Protein AF-A0A938L020-F1 (afdb_monomer_lite)

Foldseek 3Di:
DPPDQKDFQDDPNDTQDMGGLQVLQ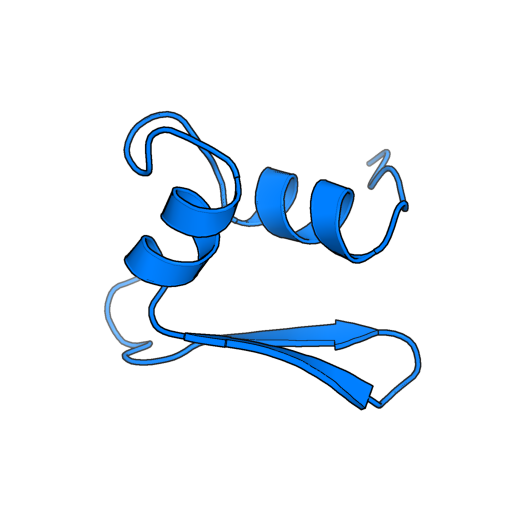VVPDHSVPGDVQNSNCVRHVDPPDD

Radius of gyration: 10.78 Å; chains: 1; bounding box: 23×26×24 Å

Structure (mmCIF, N/CA/C/O backbone):
data_AF-A0A938L020-F1
#
_entry.id   AF-A0A938L020-F1
#
loop_
_atom_site.group_PDB
_atom_site.id
_atom_site.type_symbol
_atom_site.label_atom_id
_atom_site.label_alt_id
_atom_site.label_comp_id
_atom_site.label_asym_id
_atom_site.label_entity_id
_atom_site.label_seq_id
_atom_site.pdbx_PDB_ins_code
_atom_site.Cartn_x
_atom_site.Cartn_y
_atom_site.Cartn_z
_atom_site.occupancy
_atom_site.B_iso_or_equiv
_atom_site.auth_seq_id
_atom_site.auth_comp_id
_atom_site.auth_asym_id
_atom_site.auth_atom_id
_atom_site.pdbx_PDB_model_num
ATOM 1 N N . ASP A 1 1 ? 9.558 -16.108 0.406 1.00 50.25 1 ASP A N 1
ATOM 2 C CA . ASP A 1 1 ? 8.784 -14.851 0.207 1.00 50.25 1 ASP A CA 1
ATOM 3 C C . ASP A 1 1 ? 7.915 -14.806 -1.062 1.00 50.25 1 ASP A C 1
ATOM 5 O O . ASP A 1 1 ? 7.746 -13.750 -1.657 1.00 50.25 1 ASP A O 1
ATOM 9 N N . ARG A 1 2 ? 7.322 -15.928 -1.507 1.00 50.81 2 ARG A N 1
ATOM 10 C CA . ARG A 1 2 ? 6.579 -16.012 -2.791 1.00 50.81 2 ARG A CA 1
ATOM 11 C C . ARG A 1 2 ? 5.143 -16.546 -2.668 1.00 50.81 2 ARG A C 1
ATOM 13 O O . ARG A 1 2 ? 4.570 -17.003 -3.649 1.00 50.81 2 ARG A O 1
ATOM 20 N N . LEU A 1 3 ? 4.566 -16.522 -1.465 1.00 60.66 3 LEU A N 1
ATOM 21 C CA . LEU A 1 3 ? 3.245 -17.116 -1.198 1.00 60.66 3 LEU A CA 1
ATOM 22 C C . LEU A 1 3 ? 2.086 -16.106 -1.190 1.00 60.66 3 LEU A C 1
ATOM 24 O O . LEU A 1 3 ? 0.933 -16.505 -1.344 1.00 60.66 3 LEU A O 1
ATOM 28 N N . CYS A 1 4 ? 2.359 -14.805 -1.078 1.00 69.38 4 CYS A N 1
ATOM 29 C CA . CYS A 1 4 ? 1.304 -13.794 -1.042 1.00 69.38 4 CYS A CA 1
ATOM 30 C C . CYS A 1 4 ? 0.915 -13.360 -2.458 1.00 69.38 4 CYS A C 1
ATOM 32 O O . CYS A 1 4 ? 1.641 -12.620 -3.118 1.00 69.38 4 CYS A O 1
ATOM 34 N N . ARG A 1 5 ? -0.263 -13.794 -2.919 1.00 79.62 5 ARG A N 1
ATOM 35 C CA . ARG A 1 5 ? -0.851 -13.317 -4.186 1.00 79.62 5 ARG A CA 1
ATOM 36 C C . ARG A 1 5 ? -1.417 -11.900 -4.068 1.00 79.62 5 ARG A C 1
ATOM 38 O O . ARG A 1 5 ? -1.490 -11.187 -5.063 1.00 79.62 5 ARG A O 1
ATOM 45 N N . ARG A 1 6 ? -1.825 -11.503 -2.860 1.00 88.00 6 ARG A N 1
ATOM 46 C CA . ARG A 1 6 ? -2.411 -10.198 -2.535 1.00 88.00 6 ARG A CA 1
ATOM 47 C C . ARG A 1 6 ? -1.987 -9.777 -1.132 1.00 88.00 6 ARG A C 1
ATOM 49 O O . ARG A 1 6 ? -1.832 -10.622 -0.255 1.00 88.00 6 ARG A O 1
ATOM 56 N N . LEU A 1 7 ? -1.818 -8.478 -0.953 1.00 91.06 7 LEU A N 1
ATOM 57 C CA . LEU A 1 7 ? -1.483 -7.796 0.287 1.00 91.06 7 LEU A CA 1
ATOM 58 C C . LEU A 1 7 ? -2.500 -6.679 0.522 1.00 91.06 7 LEU A C 1
ATOM 60 O O . LEU A 1 7 ? -3.060 -6.129 -0.429 1.00 91.06 7 LEU A O 1
ATOM 64 N N . ALA A 1 8 ? -2.717 -6.340 1.788 1.00 92.88 8 ALA A N 1
ATOM 65 C CA . ALA A 1 8 ? -3.524 -5.204 2.200 1.00 92.88 8 ALA A CA 1
ATOM 66 C C . ALA A 1 8 ? -2.707 -4.322 3.147 1.00 92.88 8 ALA A C 1
ATOM 68 O O . ALA A 1 8 ? -2.035 -4.830 4.043 1.00 92.88 8 ALA A O 1
ATOM 69 N N . VAL A 1 9 ? -2.777 -3.010 2.940 1.00 91.81 9 VAL A N 1
ATOM 70 C CA . VAL A 1 9 ? -2.237 -2.006 3.857 1.00 91.81 9 VAL A CA 1
ATOM 71 C C . VAL A 1 9 ? -3.371 -1.581 4.778 1.00 91.81 9 VAL A C 1
ATOM 73 O O . VAL A 1 9 ? -4.432 -1.145 4.316 1.00 91.81 9 VAL A O 1
ATOM 76 N N . LEU A 1 10 ? -3.145 -1.758 6.076 1.00 91.75 10 LEU A N 1
ATOM 77 C CA . LEU A 1 10 ? -4.085 -1.455 7.147 1.00 91.75 10 LEU A CA 1
ATOM 78 C C . LEU A 1 10 ? -3.609 -0.214 7.905 1.00 91.75 10 LEU A C 1
ATOM 80 O O . LEU A 1 10 ? -2.444 -0.141 8.287 1.00 91.75 10 LEU A O 1
ATOM 84 N N . ASP A 1 11 ? -4.522 0.713 8.172 1.00 89.12 11 ASP A N 1
ATOM 85 C CA . ASP A 1 11 ? -4.302 1.857 9.056 1.00 89.12 11 ASP A CA 1
ATOM 86 C C . ASP A 1 11 ? -5.532 2.053 9.946 1.00 89.12 11 ASP A C 1
ATOM 88 O O . ASP A 1 11 ? -6.671 1.961 9.485 1.00 89.12 11 ASP A O 1
ATOM 92 N N . HIS A 1 12 ? -5.312 2.232 11.250 1.00 90.44 12 HIS A N 1
ATOM 93 C CA . HIS A 1 12 ? -6.377 2.349 12.257 1.00 90.44 12 HIS A CA 1
ATOM 94 C C . HIS A 1 12 ? -7.490 1.280 12.153 1.00 90.44 12 HIS A C 1
ATOM 96 O O . HIS A 1 12 ? -8.678 1.568 12.294 1.00 90.44 12 HIS A O 1
ATOM 102 N N . GLY A 1 13 ? -7.108 0.026 11.886 1.00 92.75 13 GLY A N 1
ATOM 103 C CA . GLY A 1 13 ? -8.049 -1.095 11.762 1.00 92.75 13 GLY A CA 1
ATOM 104 C C . GLY A 1 13 ? -8.871 -1.098 10.468 1.00 92.75 13 GLY A C 1
ATOM 105 O O . GLY A 1 13 ? -9.820 -1.870 10.351 1.00 92.75 13 GLY A O 1
ATOM 106 N N . ARG A 1 14 ? -8.526 -0.255 9.488 1.00 93.75 14 ARG A N 1
ATOM 107 C CA . ARG A 1 14 ? -9.196 -0.167 8.186 1.00 93.75 14 ARG A CA 1
ATOM 108 C C . ARG A 1 14 ? -8.223 -0.473 7.058 1.00 93.75 14 ARG A C 1
ATOM 110 O O . ARG A 1 14 ? -7.075 -0.044 7.082 1.00 93.75 14 ARG A O 1
ATOM 117 N N . VAL A 1 15 ? -8.689 -1.195 6.042 1.00 94.31 15 VAL A N 1
ATOM 118 C CA . VAL A 1 15 ? -7.915 -1.410 4.813 1.00 94.31 15 VAL A CA 1
ATOM 119 C C . VAL A 1 15 ? -7.964 -0.133 3.980 1.00 94.31 15 VAL A C 1
ATOM 121 O O . VAL A 1 15 ? -9.037 0.269 3.535 1.00 94.31 15 VAL A O 1
ATOM 124 N N . ILE A 1 16 ? -6.807 0.483 3.745 1.00 93.88 16 ILE A N 1
ATOM 125 C CA . ILE A 1 16 ? -6.683 1.714 2.943 1.00 93.88 16 ILE A CA 1
ATOM 126 C C . ILE A 1 16 ? -6.205 1.435 1.508 1.00 93.88 16 ILE A C 1
ATOM 128 O O . ILE A 1 16 ? -6.432 2.221 0.579 1.00 93.88 16 ILE A O 1
ATOM 132 N N . ARG A 1 17 ? -5.566 0.279 1.291 1.00 95.31 17 ARG A N 1
ATOM 133 C CA . ARG A 1 17 ? -5.130 -0.196 -0.028 1.00 95.31 17 ARG A CA 1
ATOM 134 C C . ARG A 1 17 ? -5.016 -1.717 -0.034 1.00 95.31 17 ARG A C 1
ATOM 136 O O . ARG A 1 17 ? -4.668 -2.310 0.980 1.00 95.31 17 ARG A O 1
ATOM 143 N N . GLN A 1 18 ? -5.264 -2.348 -1.177 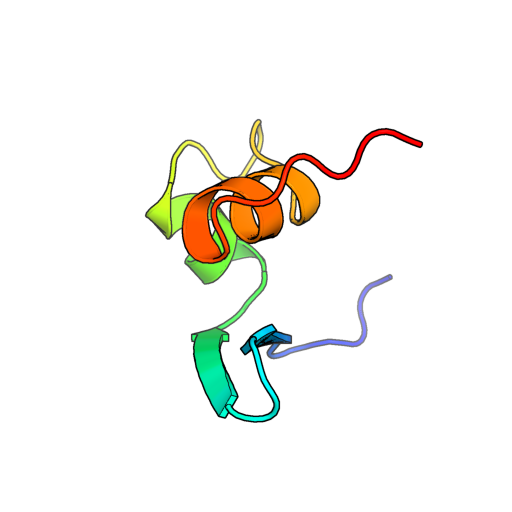1.00 95.00 18 GLN A N 1
ATOM 144 C CA . GLN A 1 18 ? -5.017 -3.774 -1.381 1.00 95.00 18 GLN A CA 1
ATOM 145 C C . GLN A 1 18 ? -4.615 -4.054 -2.828 1.00 95.00 18 GLN A C 1
ATOM 147 O O . GLN A 1 18 ? -5.072 -3.366 -3.736 1.00 95.00 18 GLN A O 1
ATOM 152 N N . GLY A 1 19 ? -3.796 -5.078 -3.037 1.00 94.50 19 GLY A N 1
ATOM 153 C CA . GLY A 1 19 ? -3.300 -5.465 -4.355 1.00 94.50 19 GLY A CA 1
ATOM 154 C C . GLY A 1 19 ? -2.151 -6.457 -4.250 1.00 94.50 19 GLY A C 1
ATOM 155 O O . GLY A 1 19 ? -1.711 -6.816 -3.160 1.00 94.50 19 GLY A O 1
ATOM 156 N N . SER A 1 20 ? -1.658 -6.928 -5.382 1.00 94.25 20 SER A N 1
ATOM 157 C CA . SER A 1 20 ? -0.375 -7.619 -5.455 1.00 94.25 20 SER A CA 1
ATOM 158 C C . SER A 1 20 ? 0.765 -6.687 -5.012 1.00 94.25 20 SER A C 1
ATOM 160 O O . SER A 1 20 ? 0.644 -5.463 -5.110 1.00 94.25 20 SER A O 1
ATOM 162 N N . PRO A 1 21 ? 1.913 -7.231 -4.569 1.00 92.75 21 PRO A N 1
ATOM 163 C CA . PRO A 1 21 ? 3.071 -6.409 -4.220 1.00 92.75 21 PRO A CA 1
ATOM 164 C C . PRO A 1 21 ? 3.485 -5.458 -5.348 1.00 92.75 21 PRO A C 1
ATOM 166 O O . PRO A 1 21 ? 3.849 -4.315 -5.090 1.00 92.75 21 PRO A O 1
ATOM 169 N N . ARG A 1 22 ? 3.391 -5.916 -6.603 1.00 93.75 22 ARG A N 1
ATOM 170 C CA . ARG A 1 22 ? 3.733 -5.113 -7.779 1.00 93.75 22 ARG A CA 1
ATOM 171 C C . ARG A 1 22 ? 2.784 -3.932 -7.948 1.00 93.75 22 ARG A C 1
ATOM 173 O O . ARG A 1 22 ? 3.259 -2.819 -8.101 1.00 93.75 22 ARG A O 1
ATOM 180 N N . GLU A 1 23 ? 1.473 -4.157 -7.864 1.00 94.81 23 GLU A N 1
ATOM 181 C CA . GLU A 1 23 ? 0.471 -3.083 -7.968 1.00 94.81 23 GLU A CA 1
ATOM 182 C C . GLU A 1 23 ? 0.646 -2.036 -6.866 1.00 94.81 23 GLU A C 1
ATOM 184 O O . GLU A 1 23 ? 0.595 -0.837 -7.131 1.00 94.81 23 GLU A O 1
ATOM 189 N N . LEU A 1 24 ? 0.899 -2.487 -5.634 1.00 94.88 24 LEU A N 1
ATOM 190 C CA . LEU A 1 24 ? 1.115 -1.595 -4.499 1.00 94.88 24 LEU A CA 1
ATOM 191 C C . LEU A 1 24 ? 2.358 -0.721 -4.696 1.00 94.88 24 LEU A C 1
ATOM 193 O O . LEU A 1 24 ? 2.276 0.493 -4.535 1.00 94.88 24 LEU A O 1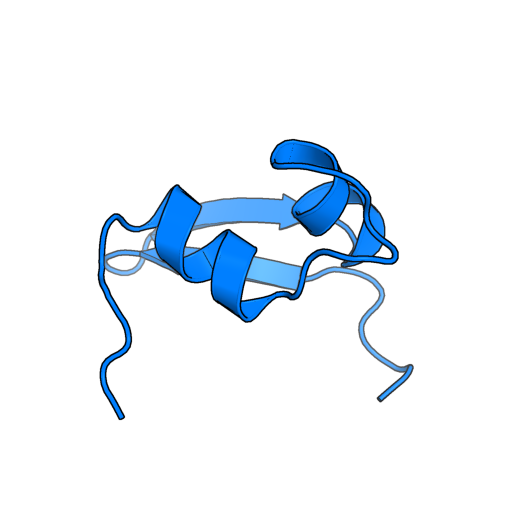
ATOM 197 N N . LYS A 1 25 ? 3.484 -1.301 -5.112 1.00 9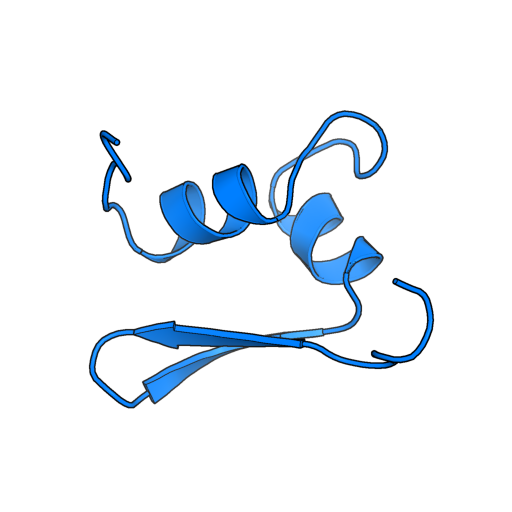4.94 25 LYS A N 1
ATOM 198 C CA . LYS A 1 25 ? 4.706 -0.535 -5.390 1.00 94.94 25 LYS A CA 1
ATOM 199 C C . LYS A 1 25 ? 4.553 0.398 -6.596 1.00 94.94 25 LYS A C 1
ATOM 201 O O . LYS A 1 25 ? 4.938 1.560 -6.518 1.00 94.94 25 LYS A O 1
ATOM 206 N N . SER A 1 26 ? 3.917 -0.076 -7.670 1.00 96.06 26 SER A N 1
ATOM 207 C CA . SER A 1 26 ? 3.619 0.7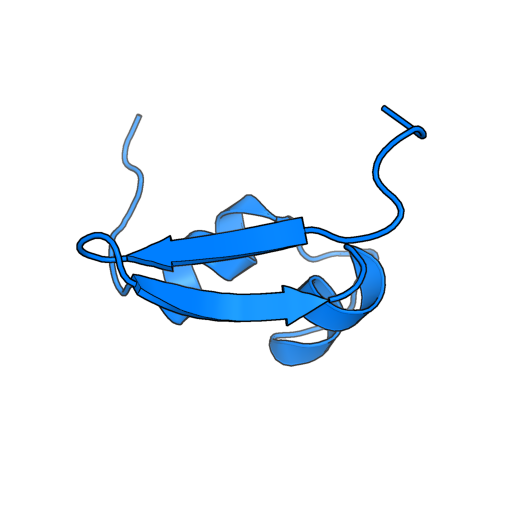29 -8.863 1.00 96.06 26 SER A CA 1
ATOM 208 C C . SER A 1 26 ? 2.725 1.934 -8.577 1.00 96.06 26 SER A C 1
ATOM 210 O O . SER A 1 26 ? 2.746 2.892 -9.341 1.00 96.06 26 SER A O 1
ATOM 212 N N . SER A 1 27 ? 1.959 1.917 -7.481 1.00 93.75 27 SER A N 1
ATOM 213 C CA . SER A 1 27 ? 1.130 3.060 -7.089 1.00 93.75 27 SER A CA 1
ATOM 214 C C . SER A 1 27 ? 1.926 4.271 -6.592 1.00 93.75 27 SER A C 1
ATOM 216 O O . SER A 1 27 ? 1.359 5.358 -6.514 1.00 93.75 27 SER A O 1
ATOM 218 N N . ILE A 1 28 ? 3.220 4.101 -6.288 1.00 93.75 28 ILE A N 1
ATOM 219 C CA . ILE A 1 28 ? 4.085 5.181 -5.788 1.00 93.75 28 ILE A CA 1
ATOM 220 C C . ILE A 1 28 ? 5.399 5.347 -6.570 1.00 93.75 28 ILE A C 1
ATOM 222 O O . ILE A 1 28 ? 6.092 6.341 -6.375 1.00 93.75 28 ILE A O 1
ATOM 226 N N . GLY A 1 29 ? 5.760 4.413 -7.459 1.00 94.19 29 GLY A N 1
ATOM 227 C CA . GLY A 1 29 ? 6.967 4.526 -8.279 1.00 94.19 29 GLY A CA 1
ATOM 228 C C . GLY A 1 29 ? 7.329 3.254 -9.046 1.00 94.19 29 GLY A C 1
ATOM 229 O O . GLY A 1 29 ? 6.493 2.384 -9.277 1.00 94.19 29 GLY A O 1
ATOM 230 N N . ASP A 1 30 ? 8.593 3.149 -9.456 1.00 95.88 30 ASP A N 1
ATOM 231 C CA . ASP A 1 30 ? 9.116 1.963 -10.141 1.00 95.88 30 ASP A CA 1
ATOM 232 C C . ASP A 1 30 ? 9.116 0.746 -9.189 1.00 95.88 30 ASP A C 1
ATOM 234 O O . ASP A 1 30 ? 9.834 0.761 -8.183 1.00 95.88 30 ASP A O 1
ATOM 238 N N . PRO A 1 31 ? 8.346 -0.323 -9.477 1.00 93.06 31 PRO A N 1
ATOM 239 C CA . PRO A 1 31 ? 8.201 -1.467 -8.579 1.00 93.06 31 PRO A CA 1
ATOM 240 C C . PRO A 1 31 ? 9.497 -2.250 -8.322 1.00 93.06 31 PRO A C 1
ATOM 242 O O . PRO A 1 31 ? 9.564 -2.985 -7.332 1.00 93.06 31 PRO A O 1
ATOM 245 N N . GLU A 1 32 ? 10.520 -2.082 -9.162 1.00 94.38 32 GLU A N 1
ATOM 246 C CA . GLU A 1 32 ? 11.834 -2.704 -8.959 1.00 94.38 32 GLU A CA 1
ATOM 247 C C . GLU A 1 32 ? 12.738 -1.884 -8.027 1.00 94.38 32 GLU A C 1
ATOM 249 O O . GLU A 1 32 ? 13.696 -2.413 -7.467 1.00 94.38 32 GLU A O 1
ATOM 254 N N . ARG A 1 33 ? 12.428 -0.597 -7.819 1.00 94.94 33 ARG A N 1
ATOM 255 C CA . ARG A 1 33 ? 13.211 0.322 -6.969 1.00 94.94 33 ARG A CA 1
ATOM 256 C C . ARG A 1 33 ? 12.510 0.676 -5.661 1.00 94.94 33 ARG A C 1
ATOM 258 O O . ARG A 1 33 ? 13.159 1.131 -4.729 1.00 94.94 33 ARG A O 1
ATOM 265 N N . VAL A 1 34 ? 11.199 0.466 -5.606 1.00 94.69 34 VAL A N 1
ATOM 266 C CA . VAL A 1 34 ? 10.338 0.751 -4.458 1.00 94.69 34 VAL A CA 1
ATOM 267 C C . VAL A 1 34 ? 10.162 -0.496 -3.591 1.00 94.69 34 VAL A C 1
ATOM 269 O O . VAL A 1 34 ? 9.941 -1.613 -4.081 1.00 94.69 34 VAL A O 1
ATOM 272 N N . THR A 1 35 ? 10.201 -0.314 -2.277 1.00 93.75 35 THR A N 1
ATOM 273 C CA . THR A 1 35 ? 9.932 -1.363 -1.289 1.00 93.75 35 THR A CA 1
ATOM 274 C C . THR A 1 35 ? 8.481 -1.314 -0.794 1.00 93.75 35 THR A C 1
ATOM 276 O O . THR A 1 35 ? 7.755 -0.345 -0.999 1.00 93.75 35 THR A O 1
ATOM 279 N N . LEU A 1 36 ? 8.013 -2.384 -0.141 1.00 92.00 36 LEU A N 1
ATOM 280 C CA . LEU A 1 36 ? 6.700 -2.350 0.526 1.00 92.00 36 LEU A CA 1
ATOM 281 C C . LEU A 1 36 ? 6.698 -1.432 1.755 1.00 92.00 36 LEU A C 1
ATOM 283 O O . LEU A 1 36 ? 5.635 -0.959 2.151 1.00 92.00 36 LEU A O 1
ATOM 287 N N . GLU A 1 37 ? 7.869 -1.173 2.334 1.00 91.81 37 GLU A N 1
ATOM 288 C CA . GLU A 1 37 ? 8.029 -0.191 3.399 1.00 91.81 37 GLU A CA 1
ATOM 289 C C . GLU A 1 37 ? 7.732 1.212 2.870 1.00 91.81 37 GLU A C 1
ATOM 291 O O . GLU A 1 37 ? 6.840 1.863 3.400 1.00 91.81 37 GLU A O 1
ATOM 296 N N . ASP A 1 38 ? 8.339 1.624 1.752 1.00 93.62 38 ASP A N 1
ATOM 297 C CA . ASP A 1 38 ? 8.052 2.919 1.111 1.00 93.62 38 ASP A CA 1
ATOM 298 C C . ASP A 1 38 ? 6.551 3.114 0.841 1.00 93.62 38 ASP A C 1
ATOM 300 O O . ASP A 1 38 ? 5.995 4.187 1.081 1.00 93.62 38 ASP A O 1
ATOM 304 N N . VAL A 1 39 ? 5.871 2.051 0.390 1.00 93.12 39 VAL A N 1
ATOM 305 C CA . VAL A 1 39 ? 4.412 2.043 0.192 1.00 93.12 39 VAL A CA 1
ATOM 306 C C . VAL A 1 39 ? 3.679 2.306 1.504 1.00 93.12 39 VAL A C 1
ATOM 308 O O . VAL A 1 39 ? 2.760 3.123 1.544 1.00 93.12 39 VAL A O 1
ATOM 311 N N . PHE A 1 40 ? 4.066 1.625 2.582 1.00 91.94 40 PHE A N 1
ATOM 312 C CA . PHE A 1 40 ? 3.467 1.829 3.897 1.00 91.94 40 PHE A CA 1
ATOM 313 C C . PHE A 1 40 ? 3.677 3.264 4.399 1.00 91.94 40 PHE A C 1
ATOM 315 O O . PHE A 1 40 ? 2.718 3.891 4.854 1.00 91.94 40 PHE A O 1
ATOM 322 N N . LEU A 1 41 ? 4.892 3.807 4.269 1.00 92.00 41 LEU A N 1
ATOM 323 C CA . LEU A 1 41 ? 5.209 5.184 4.662 1.00 92.00 41 LEU A CA 1
ATOM 324 C C . LEU A 1 41 ? 4.369 6.192 3.867 1.00 92.00 41 LEU A C 1
ATOM 326 O O . LEU A 1 41 ? 3.761 7.091 4.446 1.00 92.00 41 LEU A O 1
ATOM 330 N N . SER A 1 42 ? 4.280 6.006 2.546 1.00 92.44 42 SER A N 1
ATOM 331 C CA . SER A 1 42 ? 3.508 6.872 1.650 1.00 92.44 42 SER A CA 1
ATOM 332 C C . SER A 1 42 ? 2.009 6.851 1.960 1.00 92.44 42 SER A C 1
ATOM 334 O O . SER A 1 42 ? 1.369 7.901 1.958 1.00 92.44 42 SER A O 1
ATOM 336 N N . LEU A 1 43 ? 1.444 5.674 2.251 1.00 91.69 43 LEU A N 1
ATOM 337 C CA . LEU A 1 43 ? 0.004 5.515 2.467 1.00 91.69 43 LEU A CA 1
ATOM 338 C C . LEU A 1 43 ? -0.457 5.874 3.883 1.00 91.69 43 LEU A C 1
ATOM 340 O O . LEU A 1 43 ? -1.604 6.277 4.050 1.00 91.69 43 LEU A O 1
ATOM 344 N N . THR A 1 44 ? 0.398 5.712 4.895 1.00 89.75 44 THR A N 1
ATOM 345 C CA . THR A 1 44 ? 0.038 5.990 6.299 1.00 89.75 44 THR A CA 1
ATOM 346 C C . THR A 1 44 ? 0.568 7.328 6.808 1.00 89.75 44 THR A C 1
ATOM 348 O O . THR A 1 44 ? 0.167 7.771 7.882 1.00 89.75 44 THR A O 1
ATOM 351 N N . GLY A 1 45 ? 1.486 7.973 6.080 1.00 85.06 45 GLY A N 1
ATOM 352 C CA . GLY A 1 45 ? 2.141 9.210 6.514 1.00 85.06 45 GLY A CA 1
ATOM 353 C C . GLY A 1 45 ? 3.017 9.042 7.763 1.00 85.06 45 GLY A C 1
ATOM 354 O O . GLY A 1 45 ? 3.425 10.032 8.369 1.00 85.06 45 GLY A O 1
A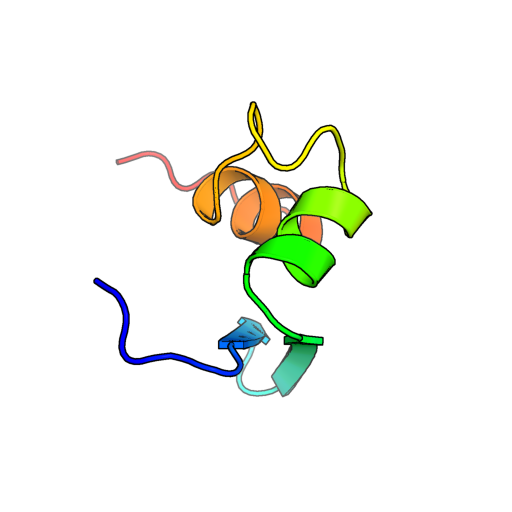TOM 355 N N . ARG A 1 46 ? 3.299 7.802 8.181 1.00 76.19 46 ARG A N 1
ATOM 356 C CA . ARG A 1 46 ? 4.147 7.486 9.334 1.00 76.19 46 ARG A CA 1
ATOM 357 C C . ARG A 1 46 ? 5.558 7.232 8.831 1.00 76.19 46 ARG A C 1
ATOM 359 O O . ARG A 1 46 ? 5.725 6.401 7.953 1.00 76.19 46 ARG A O 1
ATOM 366 N N . SER A 1 47 ? 6.575 7.871 9.406 1.00 67.69 47 SER A N 1
ATOM 367 C CA . SER A 1 47 ? 7.946 7.363 9.288 1.00 67.69 47 SER A CA 1
ATOM 368 C C . SER A 1 47 ? 8.113 6.174 10.235 1.00 67.69 47 SER A C 1
ATOM 370 O O . SER A 1 47 ? 8.078 6.361 11.451 1.00 67.69 47 SER A O 1
ATOM 372 N N . LEU A 1 48 ? 8.318 4.968 9.702 1.00 62.34 48 LEU A N 1
ATOM 373 C CA . LEU A 1 48 ? 8.882 3.855 10.464 1.00 62.34 48 LEU A CA 1
ATOM 374 C C . LEU A 1 48 ? 10.353 4.202 10.721 1.00 62.34 48 LEU A C 1
ATOM 376 O O . LEU A 1 48 ? 11.233 3.883 9.936 1.00 62.34 48 LEU A O 1
ATOM 380 N N . ARG A 1 49 ? 10.624 4.977 11.773 1.00 55.78 49 ARG A N 1
ATOM 381 C CA . ARG A 1 49 ? 11.983 5.088 12.307 1.00 55.78 49 ARG A CA 1
ATOM 382 C C . ARG A 1 49 ? 12.187 3.900 13.239 1.00 55.78 49 ARG A C 1
ATOM 384 O O . ARG A 1 49 ? 11.603 3.883 14.322 1.00 55.78 49 ARG A O 1
ATOM 391 N N . GLY A 1 50 ? 12.965 2.926 12.780 1.00 49.31 50 GLY A N 1
ATOM 392 C CA . GLY A 1 50 ? 13.541 1.832 13.558 1.00 49.31 50 GLY A CA 1
ATOM 393 C C . GLY A 1 50 ? 15.035 1.788 13.305 1.00 49.31 50 GLY A C 1
ATOM 394 O O . GLY A 1 50 ? 15.408 1.929 12.121 1.00 49.31 50 GLY A O 1
#

Secondary structure (DSSP, 8-state):
----S-EEEEETTEEEEEE-HHHHHHTTS-TTT--HHHHHHHHH------

pLDDT: mean 86.8, std 13.28, range [49.31, 96.06]

Sequence (50 aa):
DRLCRRLAVLDHGRVIRQGSPRELKSSIGDPERVTLEDVFLSLTGRSLRG